Protein AF-G6XLC6-F1 (afdb_monomer_lite)

pLDDT: mean 82.44, std 11.87, range [46.41, 96.38]

Secondary structure (DSSP, 8-state):
-HHHHHHHHHHHHHTTT--GGGHHHHHHHHHHHHHTT--HHHHHHHHHHHHHHHHHHHHHHTTT--S---S--HHHHHHHHHHHHHHHHH-TTT-HHHHHHHHHHHHHHHHHHSS-HHHHHHHHHHHHHHHHHHHHHTT-HHHHHHHHHHHHHHHHHHHHHHHHHHHHHHHH-

Foldseek 3Di:
DLVLLVVLLVLLLVCQQHFLPCQQVSLQSLLVLLPVQADDPLSVVLSCCSNVLSVVCCVVRVVQDDPDRDDDRPQLNVQLVVVLVVCVVVVVPVDDSLSSLVSQLSSLCSSLVDDDNRSNLSSQLSNLSSQSSNCSNVVPPVSNVVSVVSSVVSVVCCVPVSVVVSVVVVVVD

Organism: NCBI:txid1088869

Sequence (173 aa):
MIAGFGLLLLLALAGLGKDGRGLPLYGLVCAFAGGTVSGGTFALLAAIALVGLNVGAWAWLRRFAPETPDEQAVLPVLGTLLLLLALGVSGASLGLVPALGAGAVLAGLCGAAFGAPLVQFTALLRAADGLIVMACVLQSWVLFGAALAFWAVLGALGVTLLPRLAWRRVEED

Structure (mmCIF, N/CA/C/O backbone):
data_AF-G6XLC6-F1
#
_entry.id   AF-G6XLC6-F1
#
loop_
_atom_site.group_PDB
_atom_site.id
_atom_site.type_symbol
_atom_site.label_atom_id
_atom_site.label_alt_id
_atom_site.label_comp_id
_atom_site.label_asym_id
_atom_site.label_entity_id
_atom_site.label_seq_id
_atom_site.pdbx_PDB_ins_code
_atom_site.Cartn_x
_atom_site.Cartn_y
_atom_site.Cartn_z
_atom_site.occupancy
_atom_site.B_iso_or_equiv
_atom_site.auth_seq_id
_atom_site.auth_comp_id
_atom_site.auth_asym_id
_atom_site.auth_atom_id
_atom_site.pdbx_PDB_model_num
ATOM 1 N N . MET A 1 1 ? 0.069 -5.170 -17.967 1.00 76.38 1 MET A N 1
ATOM 2 C CA . MET A 1 1 ? 0.483 -3.902 -17.334 1.00 76.38 1 MET A CA 1
ATOM 3 C C . MET A 1 1 ? -0.712 -2.974 -17.096 1.00 76.38 1 MET A C 1
ATOM 5 O O . MET A 1 1 ? -1.231 -2.993 -15.992 1.00 76.38 1 MET A O 1
ATOM 9 N N . ILE A 1 2 ? -1.241 -2.256 -18.099 1.00 80.12 2 ILE A N 1
ATOM 10 C CA . ILE A 1 2 ? -2.298 -1.229 -17.907 1.00 80.12 2 ILE A CA 1
ATOM 11 C C . ILE A 1 2 ? -3.578 -1.780 -17.252 1.00 80.12 2 ILE A C 1
ATOM 13 O O . ILE A 1 2 ? -4.081 -1.182 -16.307 1.00 80.12 2 ILE A O 1
ATOM 17 N N . ALA A 1 3 ? -4.062 -2.950 -17.683 1.00 78.56 3 ALA A N 1
ATOM 18 C CA . ALA A 1 3 ? -5.259 -3.570 -17.103 1.00 78.56 3 ALA A CA 1
ATOM 19 C C . ALA A 1 3 ? -5.122 -3.874 -15.594 1.00 78.56 3 ALA A C 1
ATOM 21 O O . ALA A 1 3 ? -6.092 -3.738 -14.855 1.00 78.56 3 ALA A O 1
ATOM 22 N N . GLY A 1 4 ? -3.917 -4.224 -15.122 1.00 78.62 4 GLY A N 1
ATOM 23 C CA . GLY A 1 4 ? -3.657 -4.478 -13.700 1.00 78.62 4 GLY A CA 1
ATOM 24 C C . GLY A 1 4 ? -3.725 -3.202 -12.860 1.00 78.62 4 GLY A C 1
ATOM 25 O O . GLY A 1 4 ? -4.338 -3.196 -11.799 1.00 78.62 4 GLY A O 1
ATOM 26 N N . PHE A 1 5 ? -3.175 -2.100 -13.373 1.00 79.56 5 PHE A N 1
ATOM 27 C CA . PHE A 1 5 ? -3.272 -0.786 -12.730 1.00 79.56 5 PHE A CA 1
ATOM 28 C C . PHE A 1 5 ? -4.693 -0.205 -12.785 1.00 79.56 5 PHE A C 1
ATOM 30 O O . PHE A 1 5 ? -5.130 0.434 -11.832 1.00 79.56 5 PHE A O 1
ATOM 37 N N . GLY A 1 6 ? -5.442 -0.468 -13.860 1.00 78.62 6 GLY A N 1
ATOM 38 C CA . GLY A 1 6 ? -6.864 -0.131 -13.938 1.00 78.62 6 GLY A CA 1
ATOM 39 C C . GLY A 1 6 ? -7.688 -0.878 -12.885 1.00 78.62 6 GLY A C 1
ATOM 40 O O . GLY A 1 6 ? -8.462 -0.259 -12.160 1.00 78.62 6 GLY A O 1
ATOM 41 N N . LEU A 1 7 ? -7.470 -2.190 -12.737 1.00 82.69 7 LEU A N 1
ATOM 42 C CA . LEU A 1 7 ? -8.123 -2.997 -11.703 1.00 82.69 7 LEU A CA 1
ATOM 43 C C . LEU A 1 7 ? -7.748 -2.531 -10.289 1.00 82.69 7 LEU A C 1
ATOM 45 O O . LEU A 1 7 ? -8.620 -2.434 -9.427 1.00 82.69 7 LEU A O 1
ATOM 49 N N . LEU A 1 8 ? -6.471 -2.208 -10.064 1.00 82.69 8 LEU A N 1
ATOM 50 C CA . LEU A 1 8 ? -5.985 -1.647 -8.805 1.00 82.69 8 LEU A CA 1
ATOM 51 C C . LEU A 1 8 ? -6.739 -0.364 -8.442 1.00 82.69 8 LEU A C 1
ATOM 53 O O . LEU A 1 8 ? -7.211 -0.229 -7.317 1.00 82.69 8 LEU A O 1
ATOM 57 N N . LEU A 1 9 ? -6.886 0.556 -9.397 1.00 80.06 9 LEU A N 1
ATOM 58 C CA . LEU A 1 9 ? -7.564 1.827 -9.169 1.00 80.06 9 LEU A CA 1
ATOM 59 C C . LEU A 1 9 ? -9.062 1.638 -8.897 1.00 80.06 9 LEU A C 1
ATOM 61 O O . LEU A 1 9 ? -9.609 2.264 -7.992 1.00 80.06 9 LEU A O 1
ATOM 65 N N . LEU A 1 10 ? -9.716 0.734 -9.632 1.00 82.62 10 LEU A N 1
ATOM 66 C CA . LEU A 1 10 ? -11.114 0.376 -9.385 1.00 82.62 10 LEU A CA 1
ATOM 67 C C . LEU A 1 10 ? -11.305 -0.205 -7.981 1.00 82.62 10 LEU A C 1
ATOM 69 O O . LEU A 1 10 ? -12.249 0.172 -7.292 1.00 82.62 10 LEU A O 1
ATOM 73 N N . LEU A 1 11 ? -10.399 -1.075 -7.526 1.00 80.81 11 LEU A N 1
ATOM 74 C CA . LEU A 1 11 ? -10.428 -1.620 -6.167 1.00 80.81 11 LEU A CA 1
ATOM 75 C C . LEU A 1 11 ? -10.122 -0.562 -5.104 1.00 80.81 11 LEU A C 1
ATOM 77 O O . LEU A 1 11 ? -10.761 -0.570 -4.051 1.00 80.81 11 LEU A O 1
ATOM 81 N N . ALA A 1 12 ? -9.189 0.354 -5.374 1.00 77.88 12 ALA A N 1
ATOM 82 C CA . ALA A 1 12 ? -8.883 1.468 -4.483 1.00 77.88 12 ALA A CA 1
ATOM 83 C C . ALA A 1 12 ? -10.131 2.329 -4.256 1.00 77.88 12 ALA A C 1
ATOM 85 O O . ALA A 1 12 ? -10.503 2.562 -3.108 1.00 77.88 12 ALA A O 1
ATOM 86 N N . LEU A 1 13 ? -10.822 2.708 -5.338 1.00 78.56 13 LEU A N 1
ATOM 87 C CA . LEU A 1 13 ? -12.070 3.471 -5.301 1.00 78.56 13 LEU A CA 1
ATOM 88 C C . LEU A 1 13 ? -13.208 2.689 -4.634 1.00 78.56 13 LEU A C 1
ATOM 90 O O . LEU A 1 13 ? -13.877 3.211 -3.747 1.00 78.56 13 LEU A O 1
ATOM 94 N N . ALA A 1 14 ? -13.408 1.424 -5.013 1.00 76.62 14 ALA A N 1
ATOM 95 C CA . ALA A 1 14 ? -14.470 0.578 -4.466 1.00 76.62 14 ALA A CA 1
ATOM 96 C C . ALA A 1 14 ? -14.289 0.284 -2.970 1.00 76.62 14 ALA A C 1
ATOM 98 O O . ALA A 1 14 ? -15.259 -0.038 -2.277 1.00 76.62 14 ALA A O 1
ATOM 99 N N . GLY A 1 15 ? -13.051 0.356 -2.483 1.00 70.19 15 GLY A N 1
ATOM 100 C CA . GLY A 1 15 ? -12.720 0.189 -1.081 1.00 70.19 15 GLY A CA 1
ATOM 101 C C . GLY A 1 15 ? -12.876 1.461 -0.243 1.00 70.19 15 GLY A C 1
ATOM 102 O O . GLY A 1 15 ? -12.795 1.353 0.981 1.00 70.19 15 GLY A O 1
ATOM 103 N N . LEU A 1 16 ? -13.049 2.647 -0.835 1.00 74.94 16 LEU A N 1
ATOM 104 C CA . LEU A 1 16 ? -13.235 3.886 -0.070 1.00 74.94 16 LEU A CA 1
ATOM 105 C C . LEU A 1 16 ? -14.492 3.784 0.799 1.00 74.94 16 LEU A C 1
ATOM 107 O O . LEU A 1 16 ? -15.527 3.300 0.347 1.00 74.94 16 LEU A O 1
ATOM 111 N N . GLY A 1 17 ? -14.383 4.188 2.066 1.00 65.69 17 GLY A N 1
ATOM 112 C CA . GLY A 1 17 ? -15.467 4.047 3.046 1.00 65.69 17 GLY A CA 1
ATOM 113 C C . GLY A 1 17 ? -15.703 2.630 3.569 1.00 65.69 17 GLY A C 1
ATOM 114 O O . GLY A 1 17 ? -16.470 2.464 4.507 1.00 65.69 17 GLY A O 1
ATOM 115 N N . LYS A 1 18 ? -15.055 1.604 3.000 1.00 71.88 18 LYS A N 1
ATOM 116 C CA . LYS A 1 18 ? -15.207 0.215 3.447 1.00 71.88 18 LYS A CA 1
ATOM 117 C C . LYS A 1 18 ? -14.121 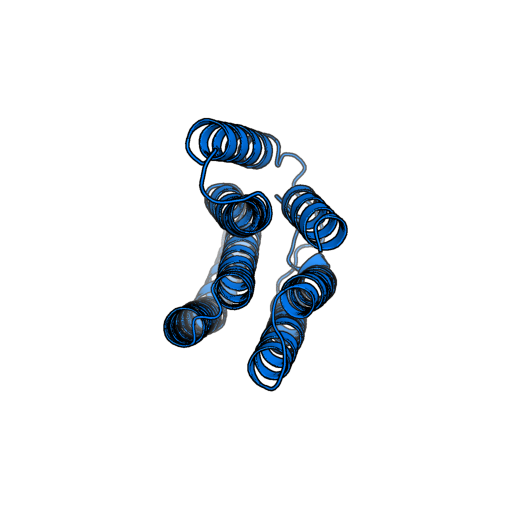-0.179 4.435 1.00 71.88 18 LYS A C 1
ATOM 119 O O . LYS A 1 18 ? -12.959 0.195 4.277 1.00 71.88 18 LYS A O 1
ATOM 124 N N . ASP A 1 19 ? -14.494 -1.050 5.366 1.00 71.62 19 ASP A N 1
ATOM 125 C CA . ASP A 1 19 ? -13.566 -1.687 6.295 1.00 71.62 19 ASP A CA 1
ATOM 126 C C . ASP A 1 19 ? -12.422 -2.431 5.591 1.00 71.62 19 ASP A C 1
ATOM 128 O O . ASP A 1 19 ? -12.472 -2.798 4.410 1.00 71.62 19 ASP A O 1
ATOM 132 N N . GLY A 1 20 ? -11.403 -2.776 6.381 1.00 74.50 20 GLY A N 1
ATOM 133 C CA . GLY A 1 20 ? -10.216 -3.516 5.952 1.00 74.50 20 GLY A CA 1
ATOM 134 C C . GLY A 1 20 ? -10.464 -4.925 5.390 1.00 74.50 20 GLY A C 1
ATOM 135 O O . GLY A 1 20 ? -9.503 -5.612 5.060 1.00 74.50 20 GLY A O 1
ATOM 136 N N . ARG A 1 21 ? -11.717 -5.382 5.237 1.00 82.50 21 ARG A N 1
ATOM 137 C CA . ARG A 1 21 ? -12.073 -6.705 4.680 1.00 82.50 21 ARG A CA 1
ATOM 138 C C . ARG A 1 21 ? -11.544 -6.918 3.257 1.00 82.50 21 ARG A C 1
ATOM 140 O O . ARG A 1 21 ? -11.218 -8.040 2.892 1.00 82.50 21 ARG A O 1
ATOM 147 N N . GLY A 1 22 ? -11.424 -5.845 2.474 1.00 82.50 22 GLY A N 1
ATOM 148 C CA . GLY A 1 22 ? -10.868 -5.892 1.118 1.00 82.50 22 GLY A CA 1
ATOM 149 C C . GLY A 1 22 ? -9.336 -5.859 1.035 1.00 82.50 22 GLY A C 1
ATOM 150 O O . GLY A 1 22 ? -8.810 -5.982 -0.068 1.00 82.50 22 GLY A O 1
ATOM 151 N N . LEU A 1 23 ? -8.611 -5.684 2.152 1.00 86.44 23 LEU A N 1
ATOM 152 C CA . LEU A 1 23 ? -7.145 -5.532 2.148 1.00 86.44 23 LEU A CA 1
ATOM 153 C C . LEU A 1 23 ? -6.404 -6.720 1.510 1.00 86.44 23 LEU A C 1
ATOM 155 O O . LEU A 1 23 ? -5.541 -6.469 0.674 1.00 86.44 23 LEU A O 1
ATOM 159 N N . PRO A 1 24 ? -6.738 -7.999 1.789 1.00 90.50 24 PRO A N 1
ATOM 160 C CA . PRO A 1 24 ? -6.014 -9.117 1.181 1.00 90.50 24 PRO A CA 1
ATOM 161 C C . PRO A 1 24 ? -6.143 -9.149 -0.347 1.00 90.50 24 PRO A C 1
ATOM 163 O O . PRO A 1 24 ? -5.154 -9.343 -1.052 1.00 90.50 24 PRO A O 1
ATOM 166 N N . LEU A 1 25 ? -7.355 -8.909 -0.863 1.00 89.62 25 LEU A N 1
ATOM 167 C CA . LEU A 1 25 ? -7.606 -8.838 -2.304 1.00 89.62 25 LEU A CA 1
ATOM 168 C C . LEU A 1 25 ? -6.859 -7.651 -2.927 1.00 89.62 25 LEU A C 1
ATOM 170 O O . LEU A 1 25 ? -6.238 -7.796 -3.977 1.00 89.62 25 LEU A O 1
ATOM 174 N N . TYR A 1 26 ? -6.891 -6.495 -2.262 1.00 88.38 26 TYR A N 1
ATOM 175 C CA . TYR A 1 26 ? -6.168 -5.305 -2.694 1.00 88.38 26 TYR A CA 1
ATOM 176 C C . TYR A 1 26 ? -4.655 -5.560 -2.765 1.00 88.38 26 TYR A C 1
ATOM 178 O O . TYR A 1 26 ? -4.048 -5.317 -3.804 1.00 88.38 26 TYR A O 1
ATOM 186 N N . GLY A 1 27 ? -4.066 -6.160 -1.725 1.00 91.06 27 GLY A N 1
ATOM 187 C CA . GLY A 1 27 ? -2.651 -6.536 -1.687 1.00 91.06 27 GLY A CA 1
ATOM 188 C C . GLY A 1 27 ? -2.244 -7.504 -2.803 1.00 91.06 27 GLY A C 1
ATOM 189 O O . GLY A 1 27 ? -1.183 -7.333 -3.402 1.00 91.06 27 GLY A O 1
ATOM 190 N N . LEU A 1 28 ? -3.099 -8.474 -3.152 1.00 92.25 28 LEU A N 1
ATOM 191 C CA . LEU A 1 28 ? -2.866 -9.371 -4.294 1.00 92.25 28 LEU A CA 1
ATOM 192 C C . LEU A 1 28 ? -2.845 -8.617 -5.627 1.00 92.25 28 LEU A C 1
ATOM 194 O O . LEU A 1 28 ? -1.969 -8.859 -6.457 1.00 92.25 28 LEU A O 1
ATOM 198 N N . VAL A 1 29 ? -3.780 -7.686 -5.835 1.00 91.44 29 VAL A N 1
ATOM 199 C CA . VAL A 1 29 ? -3.817 -6.883 -7.065 1.00 91.44 29 VAL A CA 1
ATOM 200 C C . VAL A 1 29 ? -2.648 -5.900 -7.124 1.00 91.44 29 VAL A C 1
ATOM 202 O O . VAL A 1 29 ? -2.062 -5.743 -8.194 1.00 91.44 29 VAL A O 1
ATOM 205 N N . CYS A 1 30 ? -2.231 -5.316 -5.997 1.00 90.56 30 CYS A N 1
ATOM 206 C CA . CYS A 1 30 ? -0.992 -4.541 -5.901 1.00 90.56 30 CYS A CA 1
ATOM 207 C C . CYS A 1 30 ? 0.226 -5.385 -6.298 1.00 90.56 30 CYS A C 1
ATOM 209 O O . CYS A 1 30 ? 1.040 -4.942 -7.107 1.00 90.56 30 CYS A O 1
ATOM 211 N N . ALA A 1 31 ? 0.345 -6.606 -5.764 1.00 92.25 31 ALA A N 1
ATOM 212 C CA . ALA A 1 31 ? 1.460 -7.503 -6.057 1.00 92.25 31 ALA A CA 1
ATOM 213 C C . ALA A 1 31 ? 1.483 -7.901 -7.538 1.00 92.25 31 ALA A C 1
ATOM 215 O O . ALA A 1 31 ? 2.536 -7.875 -8.173 1.00 92.25 31 ALA A O 1
ATOM 216 N N . PHE A 1 32 ? 0.315 -8.194 -8.115 1.00 91.88 32 PHE A N 1
ATOM 217 C CA . PHE A 1 32 ? 0.177 -8.472 -9.541 1.00 91.88 32 PHE A CA 1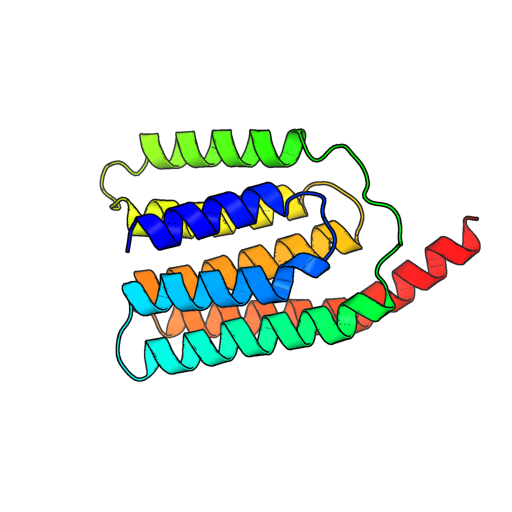
ATOM 218 C C . PHE A 1 32 ? 0.549 -7.254 -10.400 1.00 91.88 32 PHE A C 1
ATOM 220 O O . PHE A 1 32 ? 1.347 -7.375 -11.329 1.00 91.88 32 PHE A O 1
ATOM 227 N N . ALA A 1 33 ? 0.023 -6.067 -10.083 1.00 89.06 33 ALA A N 1
ATOM 228 C CA . ALA A 1 33 ? 0.328 -4.836 -10.809 1.00 89.06 33 ALA A CA 1
ATOM 229 C C . ALA A 1 33 ? 1.828 -4.508 -10.746 1.00 89.06 33 ALA A C 1
ATOM 231 O O . ALA A 1 33 ? 2.448 -4.308 -11.794 1.00 89.06 33 ALA A O 1
ATOM 232 N N . GLY A 1 34 ? 2.425 -4.555 -9.551 1.00 88.31 34 GLY A N 1
ATOM 233 C CA . GLY A 1 34 ? 3.860 -4.371 -9.330 1.00 88.31 34 GLY A CA 1
ATOM 234 C C . GLY A 1 34 ? 4.714 -5.409 -10.062 1.00 88.31 34 GLY A C 1
ATOM 235 O O . GLY A 1 34 ? 5.701 -5.054 -10.705 1.00 88.31 34 GLY A O 1
ATOM 236 N N . GLY A 1 35 ? 4.312 -6.681 -10.058 1.00 88.94 35 GLY A N 1
ATOM 237 C CA . GLY A 1 35 ? 5.016 -7.751 -10.770 1.00 88.94 35 GLY A CA 1
ATOM 238 C C . GLY A 1 35 ? 4.931 -7.646 -12.296 1.00 88.94 35 GLY A C 1
ATOM 239 O O . GLY A 1 35 ? 5.778 -8.188 -12.994 1.00 88.94 35 GLY A O 1
ATOM 240 N N . THR A 1 36 ? 3.954 -6.912 -12.843 1.00 89.81 36 THR A N 1
ATOM 241 C CA . THR A 1 36 ? 3.885 -6.674 -14.299 1.00 89.81 36 THR A CA 1
ATOM 242 C C . THR A 1 36 ? 4.854 -5.597 -14.793 1.00 89.81 36 THR A C 1
ATOM 244 O O . THR A 1 36 ? 5.021 -5.460 -16.003 1.00 89.81 36 THR A O 1
ATOM 247 N N . VAL A 1 37 ? 5.452 -4.820 -13.881 1.00 89.75 37 VAL A N 1
ATOM 248 C CA . VAL A 1 37 ? 6.354 -3.691 -14.190 1.00 89.75 37 VAL A CA 1
ATOM 249 C C . VAL A 1 37 ? 7.757 -3.864 -13.623 1.00 89.75 37 VAL A C 1
ATOM 251 O O . VAL A 1 37 ? 8.698 -3.255 -14.121 1.00 89.75 37 VAL A O 1
ATOM 254 N N . SER A 1 38 ? 7.897 -4.691 -12.590 1.00 88.62 38 SER A N 1
ATOM 255 C CA . SER A 1 38 ? 9.162 -5.011 -11.939 1.00 88.62 38 SER A CA 1
ATOM 256 C C . SER A 1 38 ? 9.533 -6.470 -12.169 1.00 88.62 38 SER A C 1
ATOM 258 O O . SER A 1 38 ? 8.662 -7.332 -12.251 1.00 88.62 38 SER A O 1
ATOM 260 N N . GLY A 1 39 ? 10.832 -6.753 -12.263 1.00 88.88 39 GLY A N 1
ATOM 261 C CA . GLY A 1 39 ? 11.353 -8.106 -12.442 1.00 88.88 39 GLY A CA 1
ATOM 262 C C . GLY A 1 39 ? 12.278 -8.542 -11.308 1.00 88.88 39 GLY A C 1
ATOM 263 O O . GLY A 1 39 ? 12.725 -7.740 -10.487 1.00 88.88 39 GLY A O 1
ATOM 264 N N . GLY A 1 40 ? 12.591 -9.837 -11.285 1.00 90.88 40 GLY A N 1
ATOM 265 C CA . GLY A 1 40 ? 13.624 -10.402 -10.418 1.00 90.88 40 GLY A CA 1
ATOM 266 C C . GLY A 1 40 ? 13.305 -10.345 -8.921 1.00 90.88 40 GLY A C 1
ATOM 267 O O . GLY A 1 40 ? 12.157 -10.475 -8.493 1.00 90.88 40 GLY A O 1
ATOM 268 N N . THR A 1 41 ? 14.351 -10.176 -8.111 1.00 90.81 41 THR A N 1
ATOM 269 C CA . THR A 1 41 ? 14.269 -10.187 -6.640 1.00 90.81 41 THR A CA 1
ATOM 270 C C . THR A 1 41 ? 13.439 -9.035 -6.086 1.00 90.81 41 THR A C 1
ATOM 272 O O . THR A 1 41 ? 12.748 -9.216 -5.087 1.00 90.81 41 THR A O 1
ATOM 275 N N . PHE A 1 42 ? 13.454 -7.876 -6.749 1.00 91.06 42 PHE A N 1
ATOM 276 C CA . PHE A 1 42 ? 12.647 -6.725 -6.354 1.00 91.06 42 PHE A CA 1
ATOM 277 C C . PHE A 1 42 ? 11.150 -7.054 -6.405 1.00 91.06 42 PHE A C 1
ATOM 279 O O . PHE A 1 42 ? 10.440 -6.860 -5.420 1.00 91.06 42 PHE A O 1
ATOM 286 N N . ALA A 1 43 ? 10.685 -7.617 -7.525 1.00 91.25 43 ALA A N 1
ATOM 287 C CA . ALA A 1 43 ? 9.289 -8.013 -7.704 1.00 91.25 43 ALA A CA 1
ATOM 288 C C . ALA A 1 43 ? 8.853 -9.062 -6.673 1.00 91.25 43 ALA A C 1
ATOM 290 O O . ALA A 1 43 ? 7.762 -8.969 -6.112 1.00 91.25 43 ALA A O 1
ATOM 291 N N . LEU A 1 44 ? 9.727 -10.033 -6.385 1.00 94.06 44 LEU A N 1
ATOM 292 C CA . LEU A 1 44 ? 9.469 -11.072 -5.391 1.00 94.06 44 LEU A CA 1
ATOM 293 C C . LEU A 1 44 ? 9.306 -10.482 -3.984 1.00 94.06 44 LEU A C 1
ATOM 295 O O . LEU A 1 44 ? 8.331 -10.788 -3.301 1.00 94.06 44 LEU A O 1
ATOM 299 N N . LEU A 1 45 ? 10.233 -9.620 -3.555 1.00 95.75 45 LEU A N 1
ATOM 300 C CA . LEU A 1 45 ? 10.171 -8.985 -2.238 1.00 95.75 45 LEU A CA 1
ATOM 301 C C . LEU A 1 45 ? 8.960 -8.060 -2.110 1.00 95.75 45 LEU A C 1
ATOM 303 O O . LEU A 1 45 ? 8.285 -8.086 -1.083 1.00 95.75 45 LEU A O 1
ATOM 307 N N . ALA A 1 46 ? 8.650 -7.290 -3.154 1.00 93.62 46 ALA A N 1
ATOM 308 C CA . ALA A 1 46 ? 7.467 -6.442 -3.175 1.00 93.62 46 ALA A CA 1
ATOM 309 C C . ALA A 1 46 ? 6.173 -7.263 -3.098 1.00 93.62 46 ALA A C 1
ATOM 311 O O . ALA A 1 46 ? 5.275 -6.902 -2.343 1.00 93.62 46 ALA A O 1
ATOM 312 N N . ALA A 1 47 ? 6.086 -8.392 -3.808 1.00 94.25 47 ALA A N 1
ATOM 313 C CA . ALA A 1 47 ? 4.931 -9.282 -3.744 1.00 94.25 47 ALA A CA 1
ATOM 314 C C . ALA A 1 47 ? 4.763 -9.910 -2.351 1.00 94.25 47 ALA A C 1
ATOM 316 O O . ALA A 1 47 ? 3.661 -9.894 -1.802 1.00 94.25 47 ALA A O 1
ATOM 317 N N . ILE A 1 48 ? 5.851 -10.412 -1.753 1.00 96.06 48 ILE A N 1
ATOM 318 C CA . ILE A 1 48 ? 5.834 -10.970 -0.393 1.00 96.06 48 ILE A CA 1
ATOM 319 C C . ILE A 1 48 ? 5.402 -9.905 0.616 1.00 96.06 48 ILE A C 1
ATOM 321 O O . ILE A 1 48 ? 4.550 -10.181 1.459 1.00 96.06 48 ILE A O 1
ATOM 325 N N . ALA A 1 49 ? 5.947 -8.691 0.511 1.00 93.81 49 ALA A N 1
ATOM 326 C CA . ALA A 1 49 ? 5.562 -7.580 1.366 1.00 93.81 49 ALA A CA 1
ATOM 327 C C . ALA A 1 49 ? 4.077 -7.237 1.189 1.00 93.81 49 ALA A C 1
ATOM 329 O O . ALA A 1 49 ? 3.323 -7.311 2.149 1.00 93.81 49 ALA A O 1
ATOM 330 N N . LEU A 1 50 ? 3.622 -6.938 -0.029 1.00 94.25 50 LEU A N 1
ATOM 331 C CA . LEU A 1 50 ? 2.238 -6.534 -0.290 1.00 94.25 50 LEU A CA 1
ATOM 332 C C . LEU A 1 50 ? 1.227 -7.576 0.192 1.00 94.25 50 LEU A C 1
ATOM 334 O O . LEU A 1 50 ? 0.258 -7.217 0.857 1.00 94.25 50 LEU A O 1
ATOM 338 N N . VAL A 1 51 ? 1.460 -8.860 -0.086 1.00 94.50 51 VAL A N 1
ATOM 339 C CA . VAL A 1 51 ? 0.555 -9.933 0.345 1.00 94.50 51 VAL A CA 1
ATOM 340 C C . VAL A 1 51 ? 0.651 -10.159 1.854 1.00 94.50 51 VAL A C 1
ATOM 342 O O . VAL A 1 51 ? -0.372 -10.160 2.537 1.00 94.50 51 VAL A O 1
ATOM 345 N N . GLY A 1 52 ? 1.860 -10.322 2.395 1.00 94.75 52 GLY A N 1
ATOM 346 C CA . GLY A 1 52 ? 2.070 -10.635 3.809 1.00 94.75 52 GLY A CA 1
ATOM 347 C C . GLY A 1 52 ? 1.578 -9.527 4.738 1.00 94.75 52 GLY A C 1
ATOM 348 O O . GLY A 1 52 ? 0.879 -9.800 5.714 1.00 94.75 52 GLY A O 1
ATOM 349 N N . LEU A 1 53 ? 1.879 -8.273 4.398 1.00 93.88 53 LEU A N 1
ATOM 350 C CA . LEU A 1 53 ? 1.465 -7.100 5.159 1.00 93.88 53 LEU A CA 1
ATOM 351 C C . LEU A 1 53 ? -0.060 -6.926 5.129 1.00 93.88 53 LEU A C 1
ATOM 353 O O . LEU A 1 53 ? -0.670 -6.761 6.184 1.00 93.88 53 LEU A O 1
ATOM 357 N N . ASN A 1 54 ? -0.705 -7.049 3.962 1.00 93.12 54 ASN A N 1
ATOM 358 C CA . ASN A 1 54 ? -2.163 -6.918 3.859 1.00 93.12 54 ASN A CA 1
ATOM 359 C C . ASN A 1 54 ? -2.923 -8.052 4.556 1.00 93.12 54 ASN A C 1
ATOM 361 O O . ASN A 1 54 ? -3.913 -7.799 5.245 1.00 93.12 54 ASN A O 1
ATOM 365 N N . VAL A 1 55 ? -2.459 -9.298 4.419 1.00 92.38 55 VAL A N 1
ATOM 366 C CA . VAL A 1 55 ? -3.050 -10.446 5.123 1.00 92.38 55 VAL A CA 1
ATOM 367 C C . VAL A 1 55 ? -2.871 -10.294 6.634 1.00 92.38 55 VAL A C 1
ATOM 369 O O . VAL A 1 55 ? -3.826 -10.503 7.383 1.00 92.38 55 VAL A O 1
ATOM 372 N N . GLY A 1 56 ? -1.683 -9.881 7.088 1.00 91.38 56 GLY A N 1
ATOM 373 C CA . GLY A 1 56 ? -1.400 -9.624 8.499 1.00 91.38 56 GLY A CA 1
ATOM 374 C C . GLY A 1 56 ? -2.268 -8.504 9.075 1.00 91.38 56 GLY A C 1
ATOM 375 O O . GLY A 1 56 ? -2.908 -8.690 10.113 1.00 91.38 56 GLY A O 1
ATOM 376 N N . ALA A 1 57 ? -2.361 -7.373 8.370 1.00 89.12 57 ALA A N 1
ATOM 377 C CA . ALA A 1 57 ? -3.219 -6.259 8.756 1.00 89.12 57 ALA A CA 1
ATOM 378 C C . ALA A 1 57 ? -4.686 -6.682 8.832 1.00 89.12 57 ALA A C 1
ATOM 380 O O . ALA A 1 57 ? -5.343 -6.397 9.827 1.00 89.12 57 ALA A O 1
ATOM 381 N N . TRP A 1 58 ? -5.200 -7.417 7.844 1.00 89.38 58 TRP A N 1
ATOM 382 C CA . TRP A 1 58 ? -6.572 -7.924 7.878 1.00 89.38 58 TRP A CA 1
ATOM 383 C C . TRP A 1 58 ? -6.819 -8.895 9.041 1.00 89.38 58 TRP A C 1
ATOM 385 O O . TRP A 1 58 ? -7.803 -8.751 9.769 1.00 89.38 58 TRP A O 1
ATOM 395 N N . ALA A 1 59 ? -5.916 -9.855 9.267 1.00 89.56 59 ALA A N 1
ATOM 396 C CA . ALA A 1 59 ? -6.025 -10.835 10.349 1.00 89.56 59 ALA A CA 1
ATOM 397 C C . ALA A 1 59 ? -6.040 -10.193 11.746 1.00 89.56 59 ALA A C 1
ATOM 399 O O . ALA A 1 59 ? -6.585 -10.772 12.695 1.00 89.56 59 ALA A O 1
ATOM 400 N N . TRP A 1 60 ? -5.452 -9.006 11.871 1.00 87.75 60 TRP A N 1
ATOM 401 C CA . TRP A 1 60 ? -5.470 -8.207 13.084 1.00 87.75 60 TRP A CA 1
ATOM 402 C C . TRP A 1 60 ? -6.695 -7.272 13.147 1.00 87.75 60 TRP A C 1
ATOM 404 O O . TRP A 1 60 ? -7.430 -7.308 14.133 1.00 87.75 60 TRP A O 1
ATOM 414 N N . LEU A 1 61 ? -6.992 -6.529 12.075 1.00 83.62 61 LEU A N 1
ATOM 415 C CA . LEU A 1 61 ? -8.120 -5.589 11.981 1.00 83.62 61 LEU A CA 1
ATOM 416 C C . LEU A 1 61 ? -9.489 -6.260 12.092 1.00 83.62 61 LEU A C 1
ATOM 418 O O . LEU A 1 61 ? -10.421 -5.643 12.597 1.00 83.62 61 LEU A O 1
ATOM 422 N N . ARG A 1 62 ? -9.626 -7.530 11.683 1.00 82.94 62 ARG A N 1
ATOM 423 C CA . ARG A 1 62 ? -10.884 -8.290 11.825 1.00 82.94 62 ARG A CA 1
ATOM 424 C C . ARG A 1 62 ? -11.399 -8.359 13.267 1.00 82.94 62 ARG A C 1
ATOM 426 O O . ARG A 1 62 ? -12.571 -8.634 13.463 1.00 82.94 62 ARG A O 1
ATOM 433 N N . ARG A 1 63 ? -10.535 -8.118 14.261 1.00 82.00 63 ARG A N 1
ATOM 434 C CA . ARG A 1 63 ? -10.902 -8.067 15.685 1.00 82.00 63 ARG A CA 1
ATOM 435 C C . ARG A 1 63 ? -11.652 -6.787 16.068 1.00 82.00 63 ARG A C 1
ATOM 437 O O . ARG A 1 63 ? -12.275 -6.761 17.118 1.00 82.00 63 ARG A O 1
ATOM 444 N N . PHE A 1 64 ? -11.561 -5.746 15.242 1.00 74.25 64 PHE A N 1
ATOM 445 C CA . PHE A 1 64 ? -12.109 -4.411 15.500 1.00 74.25 64 PHE A CA 1
ATOM 446 C C . PHE A 1 64 ? -13.181 -3.990 14.487 1.00 74.25 64 PHE A C 1
ATOM 448 O O . PHE A 1 64 ? -13.716 -2.895 14.613 1.00 74.25 64 PHE A O 1
ATOM 455 N N . ALA A 1 65 ? -13.452 -4.801 13.458 1.00 60.56 65 ALA A N 1
ATOM 456 C CA . ALA A 1 65 ? -14.364 -4.439 12.377 1.00 60.56 65 ALA A CA 1
ATOM 457 C C . ALA A 1 65 ? -15.824 -4.393 12.883 1.00 60.56 65 ALA A C 1
ATOM 459 O O . ALA A 1 65 ? -16.341 -5.450 13.254 1.00 60.56 65 ALA A O 1
ATOM 460 N N . PRO A 1 66 ? -16.495 -3.223 12.886 1.00 55.47 66 PRO A N 1
ATOM 461 C CA . PRO A 1 66 ? -17.927 -3.124 13.155 1.00 55.47 66 PRO A CA 1
ATOM 462 C C . PRO A 1 66 ? -18.728 -3.813 12.037 1.00 55.47 66 PRO A C 1
ATOM 464 O O . PRO A 1 66 ? -18.271 -3.912 10.900 1.00 55.47 66 PRO A O 1
ATOM 467 N N . GLU A 1 67 ? -19.927 -4.315 12.336 1.00 51.12 67 GLU A N 1
ATOM 468 C CA . GLU A 1 67 ? -20.766 -5.029 11.358 1.00 51.12 67 GLU A CA 1
ATOM 469 C C . GLU A 1 67 ? -21.496 -4.123 10.352 1.00 51.12 67 GLU A C 1
ATOM 471 O O . GLU A 1 67 ? -22.094 -4.634 9.406 1.00 51.12 67 GLU A O 1
ATOM 476 N N . THR A 1 68 ? -21.422 -2.798 10.489 1.00 50.16 68 THR A N 1
ATOM 477 C CA . THR A 1 68 ? -22.231 -1.872 9.685 1.00 50.16 68 THR A CA 1
ATOM 478 C C . THR A 1 68 ? -21.367 -0.989 8.777 1.00 50.16 68 THR A C 1
ATOM 480 O O . THR A 1 68 ? -20.631 -0.139 9.284 1.00 50.16 68 THR A O 1
ATOM 483 N N . PRO A 1 69 ? -21.448 -1.153 7.442 1.00 51.53 69 PRO A N 1
ATOM 484 C CA . PRO A 1 69 ? -20.820 -0.233 6.504 1.00 51.53 69 PRO A CA 1
ATOM 485 C C . PRO A 1 69 ? -21.510 1.133 6.571 1.00 51.53 69 PRO A C 1
ATOM 487 O O . PRO A 1 69 ? -22.725 1.217 6.416 1.00 51.53 69 PRO A O 1
ATOM 490 N N . ASP A 1 70 ? -20.730 2.189 6.791 1.00 55.50 70 ASP A N 1
ATOM 491 C CA . ASP A 1 70 ? -21.217 3.568 6.744 1.00 55.50 70 ASP A CA 1
ATOM 492 C C . ASP A 1 70 ? -21.352 4.010 5.275 1.00 55.50 70 ASP A C 1
ATOM 494 O O . ASP A 1 70 ? -20.440 3.829 4.461 1.00 55.50 70 ASP A O 1
ATOM 498 N N . GLU A 1 71 ? -22.529 4.507 4.900 1.00 54.59 71 GLU A N 1
ATOM 499 C CA . GLU A 1 71 ? -23.037 4.395 3.528 1.00 54.59 71 GLU A CA 1
ATOM 500 C C . GLU A 1 71 ? -22.589 5.504 2.560 1.00 54.59 71 GLU A C 1
ATOM 502 O O . GLU A 1 71 ? -23.037 5.529 1.416 1.00 54.59 71 GLU A O 1
ATOM 507 N N . GLN A 1 72 ? -21.705 6.435 2.937 1.00 57.88 72 GLN A N 1
ATOM 508 C CA . GLN A 1 72 ? -21.436 7.603 2.078 1.00 57.88 72 GLN A CA 1
ATOM 509 C C . GLN A 1 72 ? -19.954 7.970 1.942 1.00 57.88 72 GLN A C 1
ATOM 511 O O . GLN A 1 72 ? -19.458 8.946 2.497 1.00 57.88 72 GLN A O 1
ATOM 516 N N . ALA A 1 73 ? -19.252 7.242 1.068 1.00 62.34 73 ALA A N 1
ATOM 517 C CA . ALA A 1 73 ? -17.892 7.560 0.612 1.00 62.34 73 ALA A CA 1
ATOM 518 C C . ALA A 1 73 ? -17.852 8.449 -0.652 1.00 62.34 73 ALA A C 1
ATOM 520 O O . ALA A 1 73 ? -16.912 8.380 -1.443 1.00 62.34 73 ALA A O 1
ATOM 521 N N . VAL A 1 74 ? -18.870 9.281 -0.887 1.00 70.44 74 VAL A N 1
ATOM 522 C CA . VAL A 1 74 ? -18.993 10.069 -2.132 1.00 70.44 74 VAL A CA 1
ATOM 523 C C . VAL A 1 74 ? -17.880 11.119 -2.253 1.00 70.44 74 VAL A C 1
ATOM 525 O O . VAL A 1 74 ? -17.303 11.314 -3.322 1.00 70.44 74 VAL A O 1
ATOM 528 N N . LEU A 1 75 ? -17.532 11.760 -1.137 1.00 72.50 75 LEU A N 1
ATOM 529 C CA . LEU A 1 75 ? -16.548 12.840 -1.077 1.00 72.50 75 LEU A CA 1
ATOM 530 C C . LEU A 1 75 ? -15.091 12.383 -1.321 1.00 72.50 75 LEU A C 1
ATOM 532 O O . LEU A 1 75 ? -14.426 12.995 -2.162 1.00 72.50 75 LEU A O 1
ATOM 536 N N . PRO A 1 76 ? -14.581 11.292 -0.703 1.00 72.12 76 PRO A N 1
ATOM 537 C CA . PRO A 1 76 ? -13.255 10.761 -1.038 1.00 72.12 76 PRO A CA 1
ATOM 538 C C . PRO A 1 76 ? -13.163 10.268 -2.488 1.00 72.12 76 PRO A C 1
ATOM 540 O O . PRO A 1 76 ? -12.115 10.426 -3.115 1.00 72.12 76 PRO A O 1
ATOM 543 N N . VAL A 1 77 ? -14.247 9.720 -3.051 1.00 76.25 77 VAL A N 1
ATOM 544 C CA . VAL A 1 77 ? -14.293 9.305 -4.464 1.00 76.25 77 VAL A CA 1
ATOM 545 C C . VAL A 1 77 ? -14.160 10.518 -5.386 1.00 76.25 77 VAL A C 1
ATOM 547 O O . VAL A 1 77 ? -13.297 10.522 -6.262 1.00 76.25 77 VAL A O 1
ATOM 550 N N . LEU A 1 78 ? -14.950 11.574 -5.161 1.00 78.00 78 LEU A N 1
ATOM 551 C CA . LEU A 1 78 ? -14.860 12.831 -5.914 1.00 78.00 78 LEU A CA 1
ATOM 552 C C . LEU A 1 78 ? -13.463 13.455 -5.830 1.00 78.00 78 LEU A C 1
ATOM 554 O O . LEU A 1 78 ? -12.898 13.825 -6.859 1.00 78.00 78 LEU A O 1
ATOM 558 N N . GLY A 1 79 ? -12.884 13.523 -4.627 1.00 74.88 79 GLY A N 1
ATOM 559 C CA . GLY A 1 79 ? -11.525 14.031 -4.423 1.00 74.88 79 GLY A CA 1
ATOM 560 C C . GLY A 1 79 ? -10.483 13.227 -5.202 1.00 74.88 79 GLY A C 1
ATOM 561 O O . GLY A 1 79 ? -9.643 13.805 -5.889 1.00 74.88 79 GLY A O 1
ATOM 562 N N . THR A 1 80 ? -10.594 11.897 -5.180 1.00 78.31 80 THR A N 1
ATOM 563 C CA . THR A 1 80 ? -9.700 11.012 -5.936 1.00 78.31 80 THR A CA 1
ATOM 564 C C . THR A 1 80 ? -9.819 11.253 -7.441 1.00 78.31 80 THR A C 1
ATOM 566 O O . THR A 1 80 ? -8.806 11.385 -8.122 1.00 78.31 80 THR A O 1
ATOM 569 N N . LEU A 1 81 ? -11.043 11.352 -7.971 1.00 80.06 81 LEU A N 1
ATOM 570 C CA . LEU A 1 81 ? -11.287 11.595 -9.397 1.00 80.06 81 LEU A CA 1
ATOM 571 C C . LEU A 1 81 ? -10.751 12.957 -9.853 1.00 80.06 81 LEU A C 1
ATOM 573 O O . LEU A 1 81 ? -10.123 13.040 -10.907 1.00 80.06 81 LEU A O 1
ATOM 577 N N . LEU A 1 82 ? -10.945 14.011 -9.055 1.00 81.56 82 LEU A N 1
ATOM 578 C CA . LEU A 1 82 ? -10.408 15.343 -9.346 1.00 81.56 82 LEU A CA 1
ATOM 579 C C . LEU A 1 82 ? -8.877 15.355 -9.336 1.00 81.56 82 LEU A C 1
ATOM 581 O O . LEU A 1 82 ? -8.267 15.936 -10.231 1.00 81.56 82 LEU A O 1
ATOM 585 N N . LEU A 1 83 ? -8.249 14.690 -8.365 1.00 78.81 83 LEU A N 1
ATOM 586 C CA . LEU A 1 83 ? -6.793 14.600 -8.292 1.00 78.81 83 LEU A CA 1
ATOM 587 C C . LEU A 1 83 ? -6.206 13.747 -9.419 1.00 78.81 83 LEU A C 1
ATOM 589 O O . LEU A 1 83 ? -5.178 14.114 -9.976 1.00 78.81 83 LEU A O 1
ATOM 593 N N . LEU A 1 84 ? -6.868 12.653 -9.804 1.00 81.50 84 LEU A N 1
ATOM 594 C CA . LEU A 1 84 ? -6.501 11.857 -10.978 1.00 81.50 84 LEU A CA 1
ATOM 595 C C . LEU A 1 84 ? -6.607 12.670 -12.268 1.00 81.50 84 LEU A C 1
ATOM 597 O O . LEU A 1 84 ? -5.724 12.579 -13.116 1.00 81.50 84 LEU A O 1
ATOM 601 N N . LEU A 1 85 ? -7.663 13.475 -12.411 1.00 79.81 85 LEU A N 1
ATOM 602 C CA . LEU A 1 85 ? -7.829 14.372 -13.550 1.00 79.81 85 LEU A CA 1
ATOM 603 C C . LEU A 1 85 ? -6.719 15.429 -13.571 1.00 79.81 85 LEU A C 1
ATOM 605 O O . LEU A 1 85 ? -6.075 15.615 -14.600 1.00 79.81 85 LEU A O 1
ATOM 609 N N . ALA A 1 86 ? -6.440 16.071 -12.434 1.00 79.75 86 ALA A N 1
ATOM 610 C CA . ALA A 1 86 ? -5.354 17.037 -12.304 1.00 79.75 86 ALA A CA 1
ATOM 611 C C . ALA A 1 86 ? -3.991 16.404 -12.620 1.00 79.75 86 ALA A C 1
ATOM 613 O O . ALA A 1 86 ? -3.184 17.006 -13.326 1.00 79.75 86 ALA A O 1
ATOM 614 N N . LEU A 1 87 ? -3.746 15.175 -12.159 1.00 79.00 87 LEU A N 1
ATOM 615 C CA . LEU A 1 87 ? -2.538 14.410 -12.457 1.00 79.00 87 LEU A CA 1
ATOM 616 C C . LEU A 1 87 ? -2.449 14.044 -13.944 1.00 79.00 87 LEU A C 1
ATOM 618 O O . LEU A 1 87 ? -1.379 14.145 -14.530 1.00 79.00 87 LEU A O 1
ATOM 622 N N . GLY A 1 88 ? -3.561 13.665 -14.575 1.00 73.56 88 GLY A N 1
ATOM 623 C CA . GLY A 1 88 ? -3.614 13.383 -16.011 1.00 73.56 88 GLY A CA 1
ATOM 624 C C . GLY A 1 88 ? -3.340 14.623 -16.866 1.00 73.56 88 GLY A C 1
ATOM 625 O O . GLY A 1 88 ? -2.619 14.536 -17.856 1.00 73.56 88 GLY A O 1
ATOM 626 N N . VAL A 1 89 ? -3.862 15.784 -16.456 1.00 77.75 89 VAL A N 1
ATOM 627 C CA . VAL A 1 89 ? -3.664 17.067 -17.150 1.00 77.75 89 VAL A CA 1
ATOM 628 C C . VAL A 1 89 ? -2.248 17.616 -16.932 1.00 77.75 89 VAL A C 1
ATOM 630 O O . VAL A 1 89 ? -1.639 18.120 -17.871 1.00 77.75 89 VAL A O 1
ATOM 633 N N . SER A 1 90 ? -1.701 17.502 -15.719 1.00 70.75 90 SER A N 1
ATOM 634 C CA . SER A 1 90 ? -0.357 18.005 -15.378 1.00 70.75 90 SER A CA 1
ATOM 635 C C . SER A 1 90 ? 0.779 17.045 -15.751 1.00 70.75 90 SER A C 1
ATOM 637 O O . SER A 1 90 ? 1.898 17.479 -16.009 1.00 70.75 90 SER A O 1
ATOM 639 N N . GLY A 1 91 ? 0.503 15.742 -15.790 1.00 58.78 91 GLY A N 1
ATOM 640 C CA . GLY A 1 91 ? 1.478 14.664 -15.938 1.00 58.78 91 GLY A CA 1
ATOM 641 C C . GLY A 1 91 ? 1.554 14.057 -17.335 1.00 58.78 91 GLY A C 1
ATOM 642 O O . GLY A 1 91 ? 1.997 12.916 -17.460 1.00 58.78 91 GLY A O 1
ATOM 643 N N . ALA A 1 92 ? 1.156 14.786 -18.385 1.00 57.12 92 ALA A N 1
ATOM 644 C CA . ALA A 1 92 ? 1.137 14.301 -19.772 1.00 57.12 92 ALA A CA 1
ATOM 645 C C . ALA A 1 92 ? 2.482 13.701 -20.264 1.00 57.12 92 ALA A C 1
ATOM 647 O O . ALA A 1 92 ? 2.502 12.970 -21.251 1.00 57.12 92 ALA A O 1
ATOM 648 N N . SER A 1 93 ? 3.595 13.956 -19.563 1.00 64.62 93 SER A N 1
ATOM 649 C CA . SER A 1 93 ? 4.936 13.426 -19.847 1.00 64.62 93 SER A CA 1
ATOM 650 C C . SER A 1 93 ? 5.406 12.260 -18.955 1.00 64.62 93 SER A C 1
ATOM 652 O O . SER A 1 93 ? 6.385 11.607 -19.302 1.00 64.62 93 SER A O 1
ATOM 654 N N . LEU A 1 94 ? 4.744 11.966 -17.826 1.00 64.50 94 LEU A N 1
ATOM 655 C CA . LEU A 1 94 ? 5.197 10.974 -16.825 1.00 64.50 94 LEU A CA 1
ATOM 656 C C . LEU A 1 94 ? 4.934 9.513 -17.232 1.00 64.50 94 LEU A C 1
ATOM 658 O O . LEU A 1 94 ? 5.513 8.595 -16.656 1.00 64.50 94 LEU A O 1
ATOM 662 N N . GLY A 1 95 ? 4.073 9.290 -18.226 1.00 76.62 95 GLY A N 1
ATOM 663 C CA . GLY A 1 95 ? 3.620 7.963 -18.633 1.00 76.62 95 GLY A CA 1
ATOM 664 C C . GLY A 1 95 ? 2.434 7.456 -17.802 1.00 76.62 95 GLY A C 1
ATOM 665 O O . GLY A 1 95 ? 2.271 7.762 -16.621 1.00 76.62 95 GLY A O 1
ATOM 666 N N . LEU A 1 96 ? 1.583 6.649 -18.439 1.00 78.50 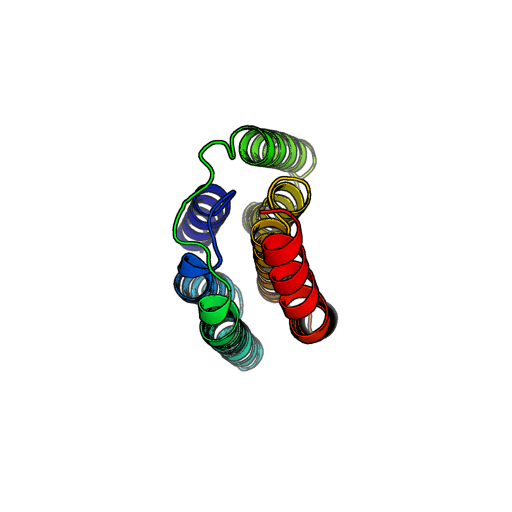96 LEU A N 1
ATOM 667 C CA . LEU A 1 96 ? 0.304 6.206 -17.870 1.00 78.50 96 LEU A CA 1
ATOM 668 C C . LEU A 1 96 ? 0.468 5.349 -16.601 1.00 78.50 96 LEU A C 1
ATOM 670 O O . LEU A 1 96 ? -0.345 5.425 -15.688 1.00 78.50 96 LEU A O 1
ATOM 674 N N . VAL A 1 97 ? 1.517 4.529 -16.531 1.00 82.75 97 VAL A N 1
ATOM 675 C CA . VAL A 1 97 ? 1.730 3.586 -15.421 1.00 82.75 97 VAL A CA 1
ATOM 676 C C . VAL A 1 97 ? 2.119 4.298 -14.114 1.00 82.75 97 VAL A C 1
ATOM 678 O O . VAL A 1 97 ? 1.445 4.056 -13.111 1.00 82.75 97 VAL A O 1
ATOM 681 N N . PRO A 1 98 ? 3.110 5.215 -14.090 1.00 83.75 98 PRO A N 1
ATOM 682 C CA . PRO A 1 98 ? 3.363 6.066 -12.924 1.00 83.75 98 PRO A CA 1
ATOM 683 C C . PRO A 1 98 ? 2.152 6.899 -12.501 1.00 83.75 98 PRO A C 1
ATOM 685 O O . PRO A 1 98 ? 1.897 7.029 -11.306 1.00 83.75 98 PRO A O 1
ATOM 688 N N . ALA A 1 99 ? 1.372 7.416 -13.458 1.00 84.62 99 ALA A N 1
ATOM 689 C CA . ALA A 1 99 ? 0.164 8.180 -13.152 1.00 84.62 99 ALA A CA 1
ATOM 690 C C . ALA A 1 99 ? -0.893 7.325 -12.431 1.00 84.62 99 ALA A C 1
ATOM 692 O O . ALA A 1 99 ? -1.461 7.757 -11.430 1.00 84.62 99 ALA A O 1
ATOM 693 N N . LEU A 1 100 ? -1.120 6.087 -12.882 1.00 82.38 100 LEU A N 1
ATOM 694 C CA . LEU A 1 100 ? -2.050 5.167 -12.221 1.00 82.38 100 LEU A CA 1
ATOM 695 C C . LEU A 1 100 ? -1.542 4.708 -10.845 1.00 82.38 100 LEU A C 1
ATOM 697 O O . LEU A 1 100 ? -2.334 4.593 -9.911 1.00 82.38 100 LEU A O 1
ATOM 701 N N . GLY A 1 101 ? -0.233 4.479 -10.695 1.00 84.56 101 GLY A N 1
ATOM 702 C CA . GLY A 1 101 ? 0.372 4.147 -9.402 1.00 84.56 101 GLY A CA 1
ATOM 703 C C . GLY A 1 101 ? 0.252 5.290 -8.386 1.00 84.56 101 GLY A C 1
ATOM 704 O O . GLY A 1 101 ? -0.176 5.068 -7.255 1.00 84.56 101 GLY A O 1
ATOM 705 N N . ALA A 1 102 ? 0.529 6.528 -8.802 1.00 86.19 102 ALA A N 1
ATOM 706 C CA . ALA A 1 102 ? 0.304 7.715 -7.979 1.00 86.19 102 ALA A CA 1
ATOM 707 C C . ALA A 1 102 ? -1.189 7.907 -7.669 1.00 86.19 102 ALA A C 1
ATOM 709 O O . ALA A 1 102 ? -1.552 8.243 -6.545 1.00 86.19 102 ALA A O 1
ATOM 710 N N . GLY A 1 103 ? -2.061 7.602 -8.630 1.00 84.81 103 GLY A N 1
ATOM 711 C CA . GLY A 1 103 ? -3.506 7.554 -8.445 1.00 84.81 103 GLY A CA 1
ATOM 712 C C . GLY A 1 103 ? -3.950 6.645 -7.299 1.00 84.81 103 GLY A C 1
ATOM 713 O O . GLY A 1 103 ? -4.795 7.043 -6.503 1.00 84.81 103 GLY A O 1
ATOM 714 N N . ALA A 1 104 ? -3.346 5.461 -7.161 1.00 86.25 104 ALA A N 1
ATOM 715 C CA . ALA A 1 104 ? -3.633 4.551 -6.050 1.00 86.25 104 ALA A CA 1
ATOM 716 C C . ALA A 1 104 ? -3.213 5.136 -4.687 1.00 86.25 104 ALA A C 1
ATOM 718 O O . ALA A 1 104 ? -3.940 4.996 -3.702 1.00 86.25 104 ALA A O 1
ATOM 719 N N . VAL A 1 105 ? -2.080 5.846 -4.632 1.00 90.12 105 VAL A N 1
ATOM 720 C CA . VAL A 1 105 ? -1.634 6.557 -3.419 1.00 90.12 105 VAL A CA 1
ATOM 721 C C . VAL A 1 105 ? -2.619 7.666 -3.054 1.00 90.12 105 VAL A C 1
ATOM 723 O O . VAL A 1 105 ? -3.071 7.739 -1.912 1.00 90.12 105 VAL A O 1
ATOM 726 N N . LEU A 1 106 ? -2.992 8.503 -4.027 1.00 87.62 106 LEU A N 1
ATOM 727 C CA . LEU A 1 106 ? -3.932 9.606 -3.825 1.00 87.62 106 LEU A CA 1
ATOM 728 C C . LEU A 1 106 ? -5.313 9.099 -3.409 1.00 87.62 106 LEU A C 1
ATOM 730 O O . LEU A 1 106 ? -5.908 9.670 -2.502 1.00 87.62 106 LEU A O 1
ATOM 734 N N . ALA A 1 107 ? -5.782 7.990 -3.988 1.00 85.56 107 ALA A N 1
ATOM 735 C CA . ALA A 1 107 ? -7.019 7.339 -3.570 1.00 85.56 107 ALA A CA 1
ATOM 736 C C . ALA A 1 107 ? -6.979 6.959 -2.083 1.00 85.56 107 ALA A C 1
ATOM 738 O O . ALA A 1 107 ? -7.897 7.286 -1.332 1.00 85.56 107 ALA A O 1
ATOM 739 N N . GLY A 1 108 ? -5.890 6.327 -1.632 1.00 84.06 108 GLY A N 1
ATOM 740 C CA . GLY A 1 108 ? -5.699 5.999 -0.219 1.00 84.06 108 GLY A CA 1
ATOM 741 C C . GLY A 1 108 ? -5.667 7.237 0.685 1.00 84.06 108 GLY A C 1
ATOM 742 O O . GLY A 1 108 ? -6.312 7.248 1.729 1.00 84.06 108 GLY A O 1
ATOM 743 N N . LEU A 1 109 ? -4.993 8.314 0.270 1.00 87.25 109 LEU A N 1
ATOM 744 C CA . LEU A 1 109 ? -4.939 9.567 1.035 1.00 87.25 109 LEU A CA 1
ATOM 745 C C . LEU A 1 109 ? -6.296 10.278 1.103 1.00 87.25 109 LEU A C 1
ATOM 747 O O . LEU A 1 109 ? -6.679 10.768 2.164 1.00 87.25 109 LEU A O 1
ATOM 751 N N . CYS A 1 110 ? -7.057 10.290 0.007 1.00 85.06 110 CYS A N 1
ATOM 752 C CA . CYS A 1 110 ? -8.424 10.797 0.006 1.00 85.06 110 CYS A CA 1
ATOM 753 C C . CYS A 1 110 ? -9.308 9.973 0.941 1.00 85.06 110 CYS A C 1
ATOM 755 O O . CYS A 1 110 ? -10.043 10.544 1.735 1.00 85.06 110 CYS A O 1
ATOM 757 N N . GLY A 1 111 ? -9.202 8.643 0.912 1.00 81.19 111 GLY A N 1
ATOM 758 C CA . GLY A 1 111 ? -9.901 7.786 1.869 1.00 81.19 111 GLY A CA 1
ATOM 759 C C . GLY A 1 111 ? -9.484 8.031 3.319 1.00 81.19 111 GLY A C 1
ATOM 760 O O . GLY A 1 111 ? -10.314 7.938 4.210 1.00 81.19 111 GLY A O 1
ATOM 761 N N . ALA A 1 112 ? -8.221 8.380 3.568 1.00 83.38 112 ALA A N 1
ATOM 762 C CA . ALA A 1 112 ? -7.726 8.670 4.910 1.00 83.38 112 ALA A CA 1
ATOM 763 C C . ALA A 1 112 ? -8.256 9.996 5.473 1.00 83.38 112 ALA A C 1
ATOM 765 O O . ALA A 1 112 ? -8.377 10.141 6.686 1.00 83.38 112 ALA A O 1
ATOM 766 N N . ALA A 1 113 ? -8.587 10.955 4.607 1.00 83.50 113 ALA A N 1
ATOM 767 C CA . ALA A 1 113 ? -9.122 12.248 5.017 1.00 83.50 113 ALA A CA 1
ATOM 768 C C . ALA A 1 113 ? -10.585 12.176 5.497 1.00 83.50 113 ALA A C 1
ATOM 770 O O . ALA A 1 113 ? -11.036 13.082 6.196 1.00 83.50 113 ALA A O 1
ATOM 771 N N . PHE A 1 114 ? -11.327 11.117 5.147 1.00 74.50 114 PHE A N 1
ATOM 772 C CA . PHE A 1 114 ? -12.771 11.034 5.378 1.00 74.50 114 PHE A CA 1
ATOM 773 C C . PHE A 1 114 ? -13.189 9.696 6.004 1.00 74.50 114 PHE A C 1
ATOM 775 O O . PHE A 1 114 ? -12.746 8.631 5.588 1.00 74.50 114 PHE A O 1
ATOM 782 N N . GLY A 1 115 ? -14.101 9.748 6.975 1.00 73.25 115 GLY A N 1
ATOM 783 C CA . GLY A 1 115 ? -14.719 8.568 7.586 1.00 73.25 115 GLY A CA 1
ATOM 784 C C . GLY A 1 115 ? -14.220 8.246 8.995 1.00 73.25 115 GLY A C 1
ATOM 785 O O . GLY A 1 115 ? -13.437 8.982 9.592 1.00 73.25 115 GLY A O 1
ATOM 786 N N . ALA A 1 116 ? -14.714 7.135 9.540 1.00 78.88 116 ALA A N 1
ATOM 787 C CA . ALA A 1 116 ? -14.380 6.676 10.883 1.00 78.88 116 ALA A CA 1
ATOM 788 C C . ALA A 1 116 ? -12.888 6.297 11.025 1.00 78.88 116 ALA A C 1
ATOM 790 O O . ALA A 1 116 ? -12.274 5.872 10.043 1.00 78.88 116 ALA A O 1
ATOM 791 N N . PRO A 1 117 ? -12.308 6.327 12.243 1.00 80.19 117 PRO A N 1
ATOM 792 C CA . PRO A 1 117 ? -10.877 6.072 12.452 1.00 80.19 117 PRO A CA 1
ATOM 793 C C . PRO A 1 117 ? -10.365 4.748 11.863 1.00 80.19 117 PRO A C 1
ATOM 795 O O . PRO A 1 117 ? -9.250 4.686 11.350 1.00 80.19 117 PRO A O 1
ATOM 798 N N . LEU A 1 118 ? -11.186 3.689 11.887 1.00 80.50 118 LEU A N 1
ATOM 799 C CA . LEU A 1 118 ? -10.835 2.397 11.291 1.00 80.50 118 LEU A CA 1
ATOM 800 C C . LEU A 1 118 ? -10.726 2.485 9.760 1.00 80.50 118 LEU A C 1
ATOM 802 O O . LEU A 1 118 ? -9.781 1.958 9.175 1.00 80.50 118 LEU A O 1
ATOM 806 N N . VAL A 1 119 ? -11.660 3.189 9.117 1.00 81.81 119 VAL A N 1
ATOM 807 C CA . VAL A 1 119 ? -11.662 3.420 7.667 1.00 81.81 119 VAL A CA 1
ATOM 808 C C . VAL A 1 119 ? -10.462 4.278 7.278 1.00 81.81 119 VAL A C 1
ATOM 810 O O . VAL A 1 119 ? -9.717 3.896 6.376 1.00 81.81 119 VAL A O 1
ATOM 813 N N . GLN A 1 120 ? -10.202 5.362 8.015 1.00 85.81 120 GLN A N 1
ATOM 814 C CA . GLN A 1 120 ? -9.044 6.227 7.781 1.00 85.81 120 GLN A CA 1
ATOM 815 C C . GLN A 1 120 ? -7.729 5.443 7.867 1.00 85.81 120 GLN A C 1
ATOM 817 O O . GLN A 1 120 ? -6.877 5.541 6.984 1.00 85.81 120 GLN A O 1
ATOM 822 N N . PHE A 1 121 ? -7.591 4.592 8.889 1.00 87.75 121 PHE A N 1
ATOM 823 C CA . PHE A 1 121 ? -6.426 3.729 9.054 1.00 87.75 121 PHE A CA 1
ATOM 824 C C . PHE A 1 121 ? -6.259 2.750 7.885 1.00 87.75 121 PHE A C 1
ATOM 826 O O . PHE A 1 121 ? -5.170 2.619 7.328 1.00 87.75 121 PHE A O 1
ATOM 833 N N . THR A 1 122 ? -7.340 2.091 7.461 1.00 88.12 122 THR A N 1
ATOM 834 C CA . THR A 1 122 ? -7.283 1.167 6.315 1.00 88.12 122 THR A CA 1
ATOM 835 C C . THR A 1 122 ? -6.930 1.881 5.013 1.00 88.12 122 THR A C 1
ATOM 837 O O . THR A 1 122 ? -6.205 1.328 4.190 1.00 88.12 122 THR A O 1
ATOM 840 N N . ALA A 1 123 ? -7.383 3.121 4.835 1.00 88.31 123 ALA A N 1
ATOM 841 C CA . ALA A 1 123 ? -7.060 3.928 3.672 1.00 88.31 123 ALA A CA 1
ATOM 842 C C . ALA A 1 123 ? -5.584 4.370 3.667 1.00 88.31 123 ALA A C 1
ATOM 844 O O . ALA A 1 123 ? -4.941 4.315 2.617 1.00 88.31 123 ALA A O 1
ATOM 845 N N . LEU A 1 124 ? -5.006 4.685 4.835 1.00 91.81 124 LEU A N 1
ATOM 846 C CA . LEU A 1 124 ? -3.564 4.929 4.982 1.00 91.81 124 LEU A CA 1
ATOM 847 C C . LEU A 1 124 ? -2.725 3.693 4.636 1.00 91.81 124 LEU A C 1
ATOM 849 O O . LEU A 1 124 ? -1.713 3.823 3.949 1.00 91.81 124 LEU A O 1
ATOM 853 N N . LEU A 1 125 ? -3.156 2.494 5.047 1.00 92.31 125 LEU A N 1
ATOM 854 C CA . LEU A 1 125 ? -2.489 1.249 4.645 1.00 92.31 125 LEU A CA 1
ATOM 855 C C . LEU A 1 125 ? -2.523 1.064 3.121 1.00 92.31 125 LEU A C 1
ATOM 857 O O . LEU A 1 125 ? -1.494 0.768 2.519 1.00 92.31 125 LEU A O 1
ATOM 861 N N . ARG A 1 126 ? -3.665 1.332 2.474 1.00 91.38 126 ARG A N 1
ATOM 862 C CA . ARG A 1 126 ? -3.767 1.269 1.006 1.00 91.38 126 ARG A CA 1
ATOM 863 C C . ARG A 1 126 ? -2.913 2.321 0.296 1.00 91.38 126 ARG A C 1
ATOM 865 O O . ARG A 1 126 ? -2.408 2.045 -0.792 1.00 91.38 126 ARG A O 1
ATOM 872 N N . ALA A 1 127 ? -2.734 3.500 0.895 1.00 92.94 127 ALA A N 1
ATOM 873 C CA . ALA A 1 127 ? -1.809 4.511 0.386 1.00 92.94 127 ALA A CA 1
ATOM 874 C C . ALA A 1 127 ? -0.354 4.019 0.468 1.00 92.94 127 ALA A C 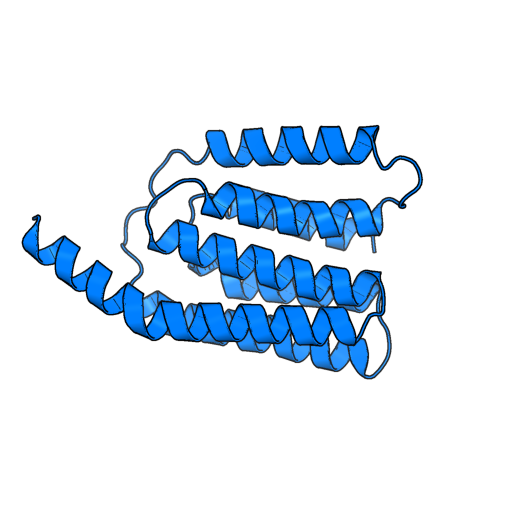1
ATOM 876 O O . ALA A 1 127 ? 0.396 4.163 -0.498 1.00 92.94 127 ALA A O 1
ATOM 877 N N . ALA A 1 128 ? 0.030 3.384 1.582 1.00 94.38 128 ALA A N 1
ATOM 878 C CA . ALA A 1 128 ? 1.350 2.776 1.750 1.00 94.38 128 ALA A CA 1
ATOM 879 C C . ALA A 1 128 ? 1.601 1.646 0.734 1.00 94.38 128 ALA A C 1
ATOM 881 O O . ALA A 1 128 ? 2.670 1.590 0.129 1.00 94.38 128 ALA A O 1
ATOM 882 N N . ASP A 1 129 ? 0.603 0.805 0.461 1.00 93.50 129 ASP A N 1
ATOM 883 C CA . ASP A 1 129 ? 0.680 -0.202 -0.604 1.00 93.50 129 ASP A CA 1
ATOM 884 C C . ASP A 1 129 ? 0.856 0.437 -1.989 1.00 93.50 129 ASP A C 1
ATOM 886 O O . ASP A 1 129 ? 1.661 -0.030 -2.795 1.00 93.50 129 ASP A O 1
ATOM 890 N N . GLY A 1 130 ? 0.154 1.544 -2.256 1.00 91.81 130 GLY A N 1
ATOM 891 C CA . GLY A 1 130 ? 0.347 2.344 -3.466 1.00 91.81 130 GLY A CA 1
ATOM 892 C C . GLY A 1 130 ? 1.789 2.846 -3.609 1.00 91.81 130 GLY A C 1
ATOM 893 O O . GLY A 1 130 ? 2.338 2.822 -4.709 1.00 91.81 130 GLY A O 1
ATOM 894 N N . LEU A 1 131 ? 2.443 3.228 -2.504 1.00 94.69 131 LEU A N 1
ATOM 895 C CA . LEU A 1 131 ? 3.858 3.621 -2.503 1.00 94.69 131 LEU A CA 1
ATOM 896 C C . LEU A 1 131 ? 4.786 2.438 -2.809 1.00 94.69 131 LEU A C 1
ATOM 898 O O . LEU A 1 131 ? 5.756 2.608 -3.547 1.00 94.69 131 LEU A O 1
ATOM 902 N N . ILE A 1 132 ? 4.477 1.236 -2.311 1.00 94.69 132 ILE A N 1
ATOM 903 C CA . ILE A 1 132 ? 5.219 0.013 -2.659 1.00 94.69 132 ILE A CA 1
ATOM 904 C C . ILE A 1 132 ? 5.067 -0.300 -4.158 1.00 94.69 132 ILE A C 1
ATOM 906 O O . ILE A 1 132 ? 6.050 -0.618 -4.831 1.00 94.69 132 ILE A O 1
ATOM 910 N N . VAL A 1 133 ? 3.862 -0.151 -4.716 1.00 93.38 133 VAL A N 1
ATOM 911 C CA . VAL A 1 133 ? 3.627 -0.296 -6.163 1.00 93.38 133 VAL A CA 1
ATOM 912 C C . VAL A 1 133 ? 4.394 0.770 -6.948 1.00 93.38 133 VAL A C 1
ATOM 914 O O . VAL A 1 133 ? 5.034 0.447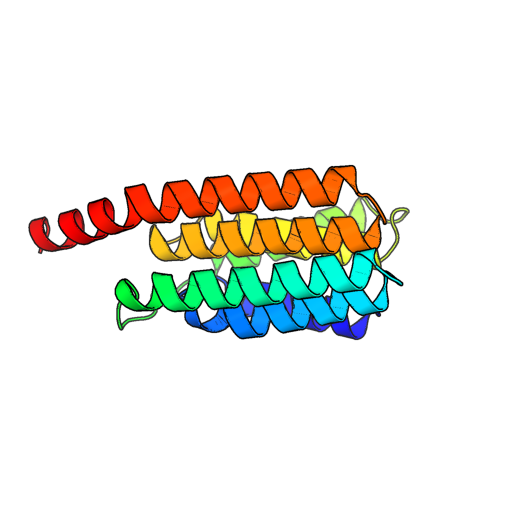 -7.946 1.00 93.38 133 VAL A O 1
ATOM 917 N N . MET A 1 134 ? 4.419 2.021 -6.486 1.00 93.50 134 MET A N 1
ATOM 918 C CA . MET A 1 134 ? 5.225 3.080 -7.102 1.00 93.50 134 MET A CA 1
ATOM 919 C C . MET A 1 134 ? 6.725 2.783 -7.046 1.00 93.50 134 MET A C 1
ATOM 921 O O . MET A 1 134 ? 7.433 3.056 -8.014 1.00 93.50 134 MET A O 1
ATOM 925 N N . ALA A 1 135 ? 7.214 2.158 -5.975 1.00 93.69 135 ALA A N 1
ATOM 926 C CA . ALA A 1 135 ? 8.589 1.677 -5.908 1.00 93.69 135 ALA A CA 1
ATOM 927 C C . ALA A 1 135 ? 8.879 0.615 -6.981 1.00 93.69 135 ALA A C 1
ATOM 929 O O . ALA A 1 135 ? 9.955 0.644 -7.578 1.00 93.69 135 ALA A O 1
ATOM 930 N N . CYS A 1 136 ? 7.909 -0.258 -7.287 1.00 92.69 136 CYS A N 1
ATOM 931 C CA . CYS A 1 136 ? 7.992 -1.206 -8.404 1.00 92.69 136 CYS A CA 1
ATOM 932 C C . CYS A 1 136 ? 8.020 -0.500 -9.757 1.00 92.69 136 CYS A C 1
ATOM 934 O O . CYS A 1 136 ? 8.840 -0.843 -10.602 1.00 92.69 136 CYS A O 1
ATOM 936 N N . VAL A 1 137 ? 7.165 0.500 -9.963 1.00 91.75 137 VAL A N 1
ATOM 937 C CA . VAL A 1 137 ? 7.121 1.260 -11.220 1.00 91.75 137 VAL A CA 1
ATOM 938 C C . VAL A 1 137 ? 8.435 2.003 -11.467 1.00 91.75 137 VAL A C 1
ATOM 940 O O . VAL A 1 137 ? 8.945 1.996 -12.582 1.00 91.75 137 VAL A O 1
ATOM 943 N N . LEU A 1 138 ? 8.996 2.619 -10.426 1.00 92.00 138 LEU A N 1
ATOM 944 C CA . LEU A 1 138 ? 10.223 3.414 -10.512 1.00 92.00 138 LEU A CA 1
ATOM 945 C C . LEU A 1 138 ? 11.507 2.591 -10.322 1.00 92.00 138 LEU A C 1
ATOM 947 O O . LEU A 1 138 ? 12.592 3.164 -10.371 1.00 92.00 138 LEU A O 1
ATOM 951 N N . GLN A 1 139 ? 11.402 1.280 -10.071 1.00 91.75 139 GLN A N 1
ATOM 952 C CA . GLN A 1 139 ? 12.535 0.399 -9.744 1.00 91.75 139 GLN A CA 1
ATOM 953 C C . GLN A 1 139 ? 13.436 0.956 -8.619 1.00 91.75 139 GLN A C 1
ATOM 955 O O . GLN A 1 139 ? 14.661 0.839 -8.659 1.00 91.75 139 GLN A O 1
ATOM 960 N N . SER A 1 140 ? 12.838 1.589 -7.603 1.00 94.00 140 SER A N 1
ATOM 961 C CA . SER A 1 140 ? 13.574 2.313 -6.559 1.00 94.00 140 SER A CA 1
ATOM 962 C C . SER A 1 140 ? 13.575 1.568 -5.225 1.00 94.00 140 SER A C 1
ATOM 964 O O . SER A 1 140 ? 12.572 1.530 -4.509 1.00 94.00 140 SER A O 1
ATOM 966 N N . TRP A 1 141 ? 14.740 1.036 -4.846 1.00 94.38 141 TRP A N 1
ATOM 967 C CA . TRP A 1 141 ? 14.964 0.402 -3.539 1.00 94.38 141 TRP A CA 1
ATOM 968 C C . TRP A 1 141 ? 14.780 1.361 -2.365 1.00 94.38 141 TRP A C 1
ATOM 970 O O . TRP A 1 141 ? 14.272 0.963 -1.319 1.00 94.38 141 TRP A O 1
ATOM 980 N N . VAL A 1 142 ? 15.153 2.630 -2.541 1.00 96.25 142 VAL A N 1
ATOM 981 C CA . VAL A 1 142 ? 15.006 3.654 -1.499 1.00 96.25 142 VAL A CA 1
ATOM 982 C C . VAL A 1 142 ? 13.528 3.918 -1.227 1.00 96.2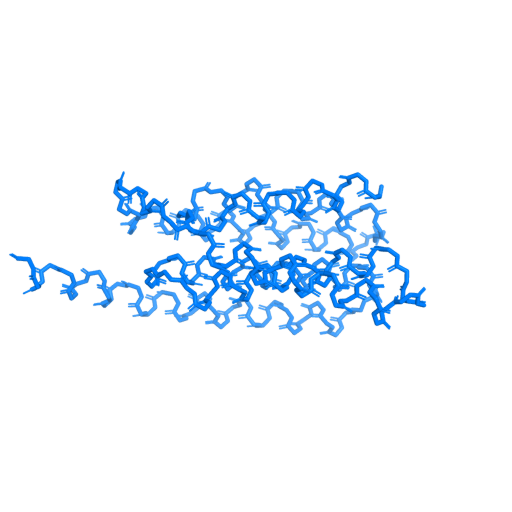5 142 VAL A C 1
ATOM 984 O O . VAL A 1 142 ? 13.109 3.928 -0.071 1.00 96.25 142 VAL A O 1
ATOM 987 N N . LEU A 1 143 ? 12.721 4.063 -2.286 1.00 94.06 143 LEU A N 1
ATOM 988 C CA . LEU A 1 143 ? 11.278 4.261 -2.144 1.00 94.06 143 LEU A CA 1
ATOM 989 C C . LEU A 1 143 ? 10.604 3.029 -1.533 1.00 94.06 143 LEU A C 1
ATOM 991 O O . LEU A 1 143 ? 9.731 3.175 -0.683 1.00 94.06 143 LEU A O 1
ATOM 995 N N . PHE A 1 144 ? 11.043 1.826 -1.912 1.00 95.88 144 PHE A N 1
ATOM 996 C CA . PHE A 1 144 ? 10.549 0.583 -1.323 1.00 95.88 144 PHE A CA 1
ATOM 997 C C . PHE A 1 144 ? 10.820 0.523 0.186 1.00 95.88 144 PHE A C 1
ATOM 999 O O . PHE A 1 144 ? 9.899 0.296 0.968 1.00 95.88 144 PHE A O 1
ATOM 1006 N N . GLY A 1 145 ? 12.057 0.799 0.611 1.00 95.56 145 GLY A N 1
ATOM 1007 C CA . GLY A 1 145 ? 12.423 0.838 2.028 1.00 95.56 145 GLY A CA 1
ATOM 1008 C C . GLY A 1 145 ? 11.641 1.895 2.813 1.00 95.56 145 GLY A C 1
ATOM 1009 O O . GLY A 1 145 ? 11.140 1.607 3.898 1.00 95.56 145 GLY A O 1
ATOM 1010 N N . ALA A 1 146 ? 11.469 3.093 2.246 1.00 95.75 146 ALA A N 1
ATOM 1011 C CA . ALA A 1 146 ? 10.677 4.157 2.860 1.00 95.75 146 ALA A CA 1
ATOM 1012 C C . ALA A 1 146 ? 9.193 3.775 2.995 1.00 95.75 146 ALA A C 1
ATOM 1014 O O . ALA A 1 146 ? 8.594 4.007 4.044 1.00 95.75 146 ALA A O 1
ATOM 1015 N N . ALA A 1 147 ? 8.610 3.146 1.971 1.00 95.38 147 ALA A N 1
ATOM 1016 C CA . ALA A 1 147 ? 7.227 2.681 2.001 1.00 95.38 147 ALA A CA 1
ATOM 1017 C C . ALA A 1 147 ? 7.017 1.580 3.054 1.00 95.38 147 ALA A C 1
ATOM 1019 O O . ALA A 1 147 ? 6.035 1.624 3.793 1.00 95.38 147 ALA A O 1
ATOM 1020 N N . LEU A 1 148 ? 7.964 0.644 3.189 1.00 96.38 148 LEU A N 1
ATOM 1021 C CA . LEU A 1 148 ? 7.938 -0.374 4.244 1.00 96.38 148 LEU A CA 1
ATOM 1022 C C . LEU A 1 148 ? 8.070 0.232 5.643 1.00 96.38 148 LEU A C 1
ATOM 1024 O O . LEU A 1 148 ? 7.339 -0.162 6.550 1.00 96.38 148 LEU A O 1
ATOM 1028 N N . ALA A 1 149 ? 8.973 1.197 5.827 1.00 96.06 149 ALA A N 1
ATOM 1029 C CA . ALA A 1 149 ? 9.126 1.895 7.099 1.00 96.06 149 ALA A CA 1
ATOM 1030 C C . ALA A 1 149 ? 7.842 2.652 7.471 1.00 96.06 149 ALA A C 1
ATOM 1032 O O . ALA A 1 149 ? 7.370 2.549 8.602 1.00 96.06 149 ALA A O 1
ATOM 1033 N N . PHE A 1 150 ? 7.235 3.350 6.507 1.00 94.62 150 PHE A N 1
ATOM 1034 C CA . PHE A 1 150 ? 5.956 4.024 6.700 1.00 94.62 150 PHE A CA 1
ATOM 1035 C C . PHE A 1 150 ? 4.845 3.035 7.068 1.00 94.62 150 PHE A C 1
ATOM 1037 O O . PHE A 1 150 ? 4.124 3.255 8.040 1.00 94.62 150 PHE A O 1
ATOM 1044 N N . TRP A 1 151 ? 4.758 1.902 6.366 1.00 95.38 151 TRP A N 1
ATOM 1045 C CA . TRP A 1 151 ? 3.811 0.839 6.694 1.00 95.38 151 TRP A CA 1
ATOM 1046 C C . TRP A 1 151 ? 4.026 0.305 8.116 1.00 95.38 151 TRP A C 1
ATOM 1048 O O . TRP A 1 151 ? 3.066 0.153 8.866 1.00 95.38 151 TRP A O 1
ATOM 1058 N N . ALA A 1 152 ? 5.274 0.066 8.528 1.00 94.19 152 ALA A N 1
ATOM 1059 C CA . ALA A 1 152 ? 5.597 -0.416 9.870 1.00 94.19 152 ALA A CA 1
ATOM 1060 C C . ALA A 1 152 ? 5.192 0.586 10.964 1.00 94.19 152 ALA A C 1
ATOM 1062 O O . ALA A 1 152 ? 4.640 0.183 11.989 1.00 94.19 152 ALA A O 1
ATOM 1063 N N . VAL A 1 153 ? 5.402 1.886 10.729 1.00 94.94 153 VAL A N 1
ATOM 1064 C CA . VAL A 1 153 ? 4.933 2.956 11.623 1.00 94.94 153 VAL A CA 1
ATOM 1065 C C . VAL A 1 153 ? 3.410 2.942 11.723 1.00 94.94 153 VAL A C 1
ATOM 1067 O O . VAL A 1 153 ? 2.880 2.975 12.833 1.00 94.94 153 VAL A O 1
ATOM 1070 N N . LEU A 1 154 ? 2.696 2.820 10.598 1.00 92.94 154 LEU A N 1
ATOM 1071 C CA . LEU A 1 154 ? 1.241 2.662 10.613 1.00 92.94 154 LEU A CA 1
ATOM 1072 C C . LEU A 1 154 ? 0.830 1.406 11.388 1.00 92.94 154 LEU A C 1
ATOM 1074 O O . LEU A 1 154 ? -0.053 1.484 12.232 1.00 92.94 154 LEU A O 1
ATOM 1078 N N . GLY A 1 155 ? 1.498 0.271 11.186 1.00 90.69 155 GLY A N 1
ATOM 1079 C CA . GLY A 1 155 ? 1.256 -0.956 11.945 1.00 90.69 155 GLY A CA 1
ATOM 1080 C C . GLY A 1 155 ? 1.404 -0.751 13.457 1.00 90.69 155 GLY A C 1
ATOM 1081 O O . GLY A 1 155 ? 0.513 -1.123 14.220 1.00 90.69 155 GLY A O 1
ATOM 1082 N N . ALA A 1 156 ? 2.480 -0.093 13.896 1.00 91.19 156 ALA A N 1
ATOM 1083 C CA . ALA A 1 156 ? 2.714 0.219 15.305 1.00 91.19 156 ALA A CA 1
ATOM 1084 C C . ALA A 1 156 ? 1.652 1.176 15.878 1.00 91.19 156 ALA A C 1
ATOM 1086 O O . ALA A 1 156 ? 1.137 0.960 16.981 1.00 91.19 156 ALA A O 1
ATOM 1087 N N . LEU A 1 157 ? 1.274 2.209 15.120 1.00 88.62 157 LEU A N 1
ATOM 1088 C CA . LEU A 1 157 ? 0.204 3.134 15.497 1.00 88.62 157 LEU A CA 1
ATOM 1089 C C . LEU A 1 157 ? -1.150 2.428 15.565 1.00 88.62 157 LEU A C 1
ATOM 1091 O O . LEU A 1 157 ? -1.897 2.637 16.513 1.00 88.62 157 LEU A O 1
ATOM 1095 N N . GLY A 1 158 ? -1.446 1.538 14.619 1.00 86.81 158 GLY A N 1
ATOM 1096 C CA . GLY A 1 158 ? -2.651 0.719 14.629 1.00 86.81 158 GLY A CA 1
ATOM 1097 C C . GLY A 1 158 ? -2.730 -0.103 15.908 1.00 86.81 158 GLY A C 1
ATOM 1098 O O . GLY A 1 158 ? -3.688 0.036 16.667 1.00 86.81 158 GLY A O 1
ATOM 1099 N N . VAL A 1 159 ? -1.686 -0.884 16.201 1.00 87.81 159 VAL A N 1
ATOM 1100 C CA . VAL A 1 159 ? -1.616 -1.750 17.391 1.00 87.81 159 VAL A CA 1
ATOM 1101 C C . VAL A 1 159 ? -1.803 -0.976 18.697 1.00 87.81 159 VAL A C 1
ATOM 1103 O O . VAL A 1 159 ? -2.397 -1.503 19.634 1.00 87.81 159 VAL A O 1
ATOM 1106 N N . THR A 1 160 ? -1.336 0.269 18.767 1.00 87.12 160 THR A N 1
ATOM 1107 C CA . THR A 1 160 ? -1.397 1.082 19.990 1.00 87.12 160 THR A CA 1
ATOM 1108 C C . THR A 1 160 ? -2.676 1.914 20.116 1.00 87.12 160 THR A C 1
ATOM 1110 O O . THR A 1 160 ? -3.213 2.036 21.220 1.00 87.12 160 THR A O 1
ATOM 1113 N N . LEU A 1 161 ? -3.179 2.484 19.018 1.00 85.12 161 LEU A N 1
ATOM 1114 C CA . LEU A 1 161 ? -4.291 3.439 19.026 1.00 85.12 161 LEU A CA 1
ATOM 1115 C C . LEU A 1 161 ? -5.654 2.782 18.813 1.00 85.12 161 LEU A C 1
ATOM 1117 O O . LEU A 1 161 ? -6.605 3.155 19.497 1.00 85.12 161 LEU A O 1
ATOM 1121 N N . LEU A 1 162 ? -5.778 1.799 17.915 1.00 81.88 162 LEU A N 1
ATOM 1122 C CA . LEU A 1 162 ? -7.086 1.205 17.605 1.00 81.88 162 LEU A CA 1
ATOM 1123 C C . LEU A 1 162 ? -7.745 0.506 18.800 1.00 81.88 162 LEU A C 1
ATOM 1125 O O . LEU A 1 162 ? -8.949 0.699 18.963 1.00 81.88 162 LEU A O 1
ATOM 1129 N N . PRO A 1 163 ? -7.023 -0.214 19.688 1.00 81.00 163 PRO A N 1
ATOM 1130 C CA . PRO A 1 163 ? -7.638 -0.725 20.907 1.00 81.00 163 PRO A CA 1
ATOM 1131 C C . PRO A 1 163 ? -8.224 0.407 21.754 1.00 81.00 163 PRO A C 1
ATOM 1133 O O . PRO A 1 163 ? -9.370 0.322 22.173 1.00 81.00 163 PRO A O 1
ATOM 1136 N N . ARG A 1 164 ? -7.480 1.504 21.951 1.00 80.31 164 ARG A N 1
ATOM 1137 C CA . ARG A 1 164 ? -7.922 2.650 22.767 1.00 80.31 164 ARG A CA 1
ATOM 1138 C C . ARG A 1 164 ? -9.151 3.346 22.181 1.00 80.31 164 ARG A C 1
ATOM 1140 O O . ARG A 1 164 ? -10.018 3.785 22.926 1.00 80.31 164 ARG A O 1
ATOM 1147 N N . LEU A 1 165 ? -9.228 3.433 20.855 1.00 72.00 165 LEU A N 1
ATOM 1148 C CA . LEU A 1 165 ? -10.381 3.998 20.153 1.00 72.00 165 LEU A CA 1
ATOM 1149 C C . LEU A 1 165 ? -11.604 3.076 20.213 1.00 72.00 165 LEU A C 1
ATOM 1151 O O . LEU A 1 165 ? -12.722 3.570 20.307 1.00 72.00 165 LEU A O 1
ATOM 1155 N N . ALA A 1 166 ? -11.400 1.755 20.194 1.00 69.69 166 ALA A N 1
ATOM 1156 C CA . ALA A 1 166 ? -12.476 0.789 20.395 1.00 69.69 166 ALA A CA 1
ATOM 1157 C C . ALA A 1 166 ? -13.054 0.873 21.818 1.00 69.69 166 ALA A C 1
ATOM 1159 O O . ALA A 1 166 ? -14.269 0.842 21.967 1.00 69.69 166 ALA A O 1
ATOM 1160 N N . TRP A 1 167 ? -12.207 1.058 22.839 1.00 58.88 167 TRP A N 1
ATOM 1161 C CA . TRP A 1 167 ? -12.651 1.273 24.224 1.00 58.88 167 TRP A CA 1
ATOM 1162 C C . TRP A 1 167 ? -13.501 2.540 24.385 1.00 58.88 167 TRP A C 1
ATOM 1164 O O . TRP A 1 167 ? -14.548 2.476 25.014 1.00 58.88 167 TRP A O 1
ATOM 1174 N N . ARG A 1 168 ? -13.106 3.664 23.768 1.00 58.00 168 ARG A N 1
ATOM 1175 C CA . ARG A 1 168 ? -13.880 4.917 23.847 1.00 58.00 168 ARG A CA 1
ATOM 1176 C C . ARG A 1 168 ? -15.290 4.820 23.267 1.00 58.00 168 ARG A C 1
ATOM 1178 O O . ARG A 1 168 ? -16.187 5.443 23.809 1.00 58.00 168 ARG A O 1
ATOM 1185 N N . ARG A 1 169 ? -15.499 4.037 22.201 1.00 61.03 169 ARG A N 1
ATOM 1186 C CA . ARG A 1 169 ? -16.850 3.848 21.641 1.00 61.03 169 ARG A CA 1
ATOM 1187 C C . ARG A 1 169 ? -17.810 3.187 22.629 1.00 61.03 169 ARG A C 1
ATOM 1189 O O . ARG A 1 169 ? -18.981 3.507 22.613 1.00 61.03 169 ARG A O 1
ATOM 1196 N N . VAL A 1 170 ? -17.307 2.305 23.494 1.00 57.94 170 VAL A N 1
ATOM 1197 C CA . VAL A 1 170 ? -18.123 1.617 24.510 1.00 57.94 170 VAL A CA 1
ATOM 1198 C C . VAL A 1 170 ? -18.513 2.548 25.666 1.00 57.94 170 VAL A C 1
ATOM 1200 O O . VAL A 1 170 ? -19.459 2.253 26.380 1.00 57.94 170 VAL A O 1
ATOM 1203 N N . GLU A 1 171 ? -17.790 3.652 25.880 1.00 48.44 171 GLU A N 1
ATOM 1204 C CA . GLU A 1 171 ? -18.109 4.642 26.925 1.00 48.44 171 GLU A CA 1
ATOM 1205 C C . GLU A 1 171 ? -19.099 5.722 26.454 1.00 48.44 171 GLU A C 1
ATOM 1207 O O . GLU A 1 171 ? -19.679 6.415 27.288 1.00 48.44 171 GLU A O 1
ATOM 1212 N N . GLU A 1 172 ? -19.251 5.902 25.139 1.00 50.94 172 GLU A N 1
ATOM 1213 C CA . GLU A 1 172 ? -20.124 6.919 24.532 1.00 50.94 172 GLU A CA 1
ATOM 1214 C C . GLU A 1 172 ? -21.531 6.383 24.183 1.00 50.94 172 GLU A C 1
ATOM 1216 O O . GLU A 1 172 ? -22.430 7.199 23.965 1.00 50.94 172 GLU A O 1
ATOM 1221 N N . ASP A 1 173 ? -21.718 5.055 24.174 1.00 46.41 173 ASP A N 1
ATOM 1222 C CA . ASP A 1 173 ? -23.002 4.342 24.004 1.00 46.41 173 ASP A CA 1
ATOM 1223 C C . ASP A 1 173 ? -23.665 4.012 25.361 1.00 46.41 173 ASP A C 1
ATOM 1225 O O . ASP A 1 173 ? -24.908 4.156 25.469 1.00 46.41 173 ASP A O 1
#

Radius of gyration: 15.77 Å; chains: 1; bounding box: 38×29×47 Å